Protein AF-A0A5B8V1G9-F1 (afdb_monomer_lite)

Secondary structure (DSSP, 8-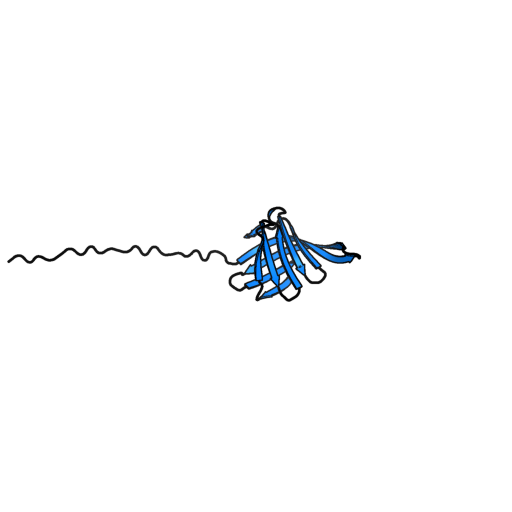state):
-PPP--------------------SEEEEEEEEEEEEEEEETTTEEEEEEEEEEEEEEEEETTTTEEEEEETTEEEEEESS-EEEEETTTTEEEEEETTTEEEEEEGGGTEEEEEETTEEEEEEEEEE-

Foldseek 3Di:
DDDDDDDDDPPPPPPPPPPPCPPDLKKKWKAKKWKWFWDADPPGDTDTDTDDIFIKMKIQNNVQQKIFIDGNNDTPDIDGDWDKDQDPVQRWIKIDDPQAWIWIDNVVQQWIWITHVRMIMIGHVIDID

Structure (mmCIF, N/CA/C/O backbone):
data_AF-A0A5B8V1G9-F1
#
_entry.id   AF-A0A5B8V1G9-F1
#
loop_
_atom_site.group_PDB
_atom_site.id
_atom_site.type_symbol
_atom_site.label_atom_id
_atom_site.label_alt_id
_atom_site.label_comp_id
_atom_site.label_asym_id
_atom_site.label_entity_id
_atom_site.label_seq_id
_atom_site.pdbx_PDB_ins_code
_atom_site.Cartn_x
_atom_site.Cartn_y
_atom_site.Cartn_z
_atom_site.occupancy
_atom_site.B_iso_or_equiv
_atom_site.auth_seq_id
_atom_site.auth_comp_id
_atom_site.auth_asym_id
_atom_site.auth_atom_id
_atom_site.pdbx_PDB_model_num
ATOM 1 N N . MET A 1 1 ? -32.939 45.698 67.856 1.00 40.09 1 MET A N 1
ATOM 2 C CA . MET A 1 1 ? -31.554 45.292 67.535 1.00 40.09 1 MET A CA 1
ATOM 3 C C . MET A 1 1 ? -31.566 44.702 66.131 1.00 40.09 1 MET A C 1
ATOM 5 O O . MET A 1 1 ? -32.281 43.737 65.909 1.00 40.09 1 MET A O 1
ATOM 9 N N . LYS A 1 2 ? -30.920 45.373 65.169 1.00 39.19 2 LYS A N 1
ATOM 10 C CA . LYS A 1 2 ? -30.860 44.978 63.751 1.00 39.19 2 LYS A CA 1
ATOM 11 C C . LYS A 1 2 ? -29.608 44.123 63.547 1.00 39.19 2 LYS A C 1
ATOM 13 O O . LYS A 1 2 ? -28.520 44.612 63.834 1.00 39.19 2 LYS A O 1
ATOM 18 N N . TYR A 1 3 ? -29.761 42.893 63.060 1.00 43.66 3 TYR A N 1
ATOM 19 C CA . TYR A 1 3 ? -28.633 42.078 62.614 1.00 43.66 3 TYR A CA 1
ATOM 20 C C . TYR A 1 3 ? -28.415 42.273 61.113 1.00 43.66 3 TYR A C 1
ATOM 22 O O . TYR A 1 3 ? -29.313 42.092 60.296 1.00 43.66 3 TYR A O 1
ATOM 30 N N . LEU A 1 4 ? -27.199 42.717 60.818 1.00 37.84 4 LEU A N 1
ATOM 31 C CA . LEU A 1 4 ? -26.523 42.811 59.533 1.00 37.84 4 LEU A CA 1
ATOM 32 C C . LEU A 1 4 ? -25.901 41.438 59.229 1.00 37.84 4 LEU A C 1
ATOM 34 O O . LEU A 1 4 ? -25.324 40.888 60.157 1.00 37.84 4 LEU A O 1
ATOM 38 N N . LEU A 1 5 ? -25.989 40.916 57.998 1.00 43.22 5 LEU A N 1
ATOM 39 C CA . LEU A 1 5 ? -25.059 39.948 57.357 1.00 43.22 5 LEU A CA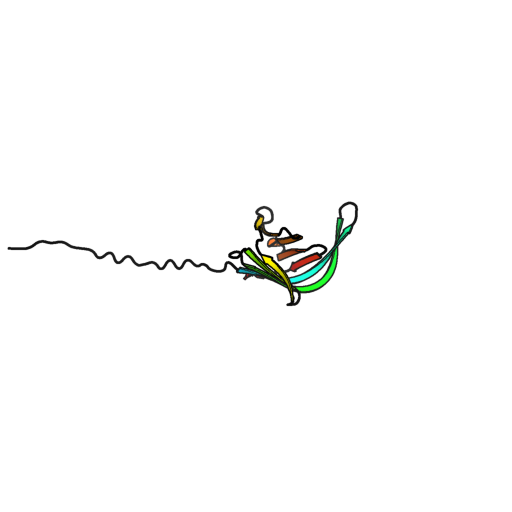 1
ATOM 40 C C . LEU A 1 5 ? -25.687 39.536 56.006 1.00 43.22 5 LEU A C 1
ATOM 42 O O . LEU A 1 5 ? -26.747 38.926 55.974 1.00 43.22 5 LEU A O 1
ATOM 46 N N . ALA A 1 6 ? -25.249 40.113 54.888 1.00 45.50 6 ALA A N 1
ATOM 47 C CA . ALA A 1 6 ? -24.092 39.730 54.066 1.00 45.50 6 ALA A CA 1
ATOM 48 C C . ALA A 1 6 ? -24.527 38.855 52.874 1.00 45.50 6 ALA A C 1
ATOM 50 O O . ALA A 1 6 ? -24.848 37.679 53.015 1.00 45.50 6 ALA A O 1
ATOM 51 N N . SER A 1 7 ? -24.545 39.485 51.695 1.00 45.78 7 SER A N 1
ATOM 52 C CA . SER A 1 7 ? -24.763 38.865 50.389 1.00 45.78 7 SER A CA 1
ATOM 53 C C . SER A 1 7 ? -23.726 37.784 50.104 1.00 45.78 7 SER A C 1
ATOM 55 O O . SER A 1 7 ? -22.528 38.039 50.208 1.00 45.78 7 SER A O 1
ATOM 57 N N . ILE A 1 8 ? -24.176 36.627 49.624 1.00 50.12 8 ILE A N 1
ATOM 58 C CA . ILE A 1 8 ? -23.328 35.694 48.882 1.00 50.12 8 ILE A CA 1
ATOM 59 C C . ILE A 1 8 ? -23.999 35.475 47.530 1.00 50.12 8 ILE A C 1
ATOM 61 O O . ILE A 1 8 ? -25.024 34.806 47.417 1.00 50.12 8 ILE A O 1
ATOM 65 N N . PHE A 1 9 ? -23.420 36.096 46.503 1.00 47.00 9 PHE A N 1
ATOM 66 C CA . PHE A 1 9 ? -23.670 35.750 45.112 1.00 47.00 9 PHE A CA 1
ATOM 67 C C . PHE A 1 9 ? -23.224 34.299 44.908 1.00 47.00 9 PHE A C 1
ATOM 69 O O . PHE A 1 9 ? -22.032 33.999 44.947 1.00 47.00 9 PHE A O 1
ATOM 76 N N . ALA A 1 10 ? -24.176 33.394 44.693 1.00 46.50 10 ALA A N 1
ATOM 77 C CA . ALA A 1 10 ? -23.875 32.071 44.176 1.00 46.50 10 ALA A CA 1
ATOM 78 C C . ALA A 1 10 ? -23.500 32.222 42.696 1.00 46.50 10 ALA A C 1
ATOM 80 O O . ALA A 1 10 ? -24.359 32.349 41.823 1.00 46.50 10 ALA A O 1
ATOM 81 N N . LEU A 1 11 ? -22.196 32.251 42.426 1.00 40.81 11 LEU A N 1
ATOM 82 C CA . LEU A 1 11 ? -21.646 32.071 41.092 1.00 40.81 11 LEU A CA 1
ATOM 83 C C . LEU A 1 11 ? -21.958 30.629 40.671 1.00 40.81 11 LEU A C 1
ATOM 85 O O . LEU A 1 11 ? -21.239 29.698 41.030 1.00 40.81 11 LEU A O 1
ATOM 89 N N . ILE A 1 12 ? -23.053 30.426 39.938 1.00 50.22 12 ILE A N 1
ATOM 90 C CA . ILE A 1 12 ? -23.247 29.185 39.191 1.00 50.22 12 ILE A CA 1
ATOM 91 C C . ILE A 1 12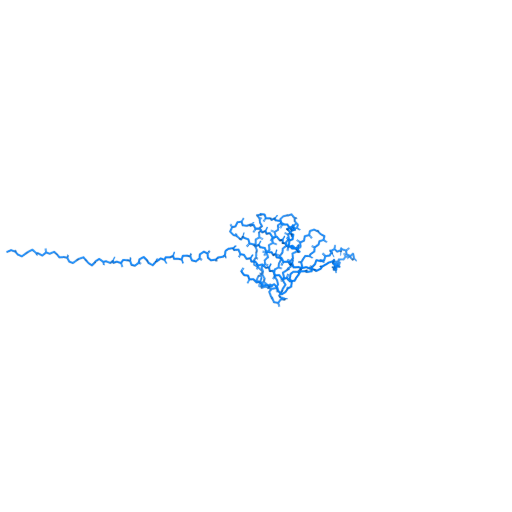 ? -22.212 29.235 38.073 1.00 50.22 12 ILE A C 1
ATOM 93 O O . ILE A 1 12 ? -22.418 29.856 37.032 1.00 50.22 12 ILE A O 1
ATOM 97 N N . ALA A 1 13 ? -21.057 28.622 38.329 1.00 42.09 13 ALA A N 1
ATOM 98 C CA . ALA A 1 13 ? -20.135 28.245 37.282 1.00 42.09 13 ALA A CA 1
ATOM 99 C C . ALA A 1 13 ? -20.924 27.340 36.337 1.00 42.09 13 ALA A C 1
ATOM 101 O O . ALA A 1 13 ? -21.212 26.187 36.656 1.00 42.09 13 ALA A O 1
ATOM 102 N N . SER A 1 14 ? -21.324 27.888 35.189 1.00 43.31 14 SER A N 1
ATOM 103 C CA . SER A 1 14 ? -21.727 27.079 34.056 1.00 43.31 14 SER A CA 1
ATOM 104 C C . SER A 1 14 ? -20.565 26.130 33.808 1.00 43.31 14 SER A C 1
ATOM 106 O O . SER A 1 14 ? -19.499 26.558 33.354 1.00 43.31 14 SER A O 1
ATOM 108 N N . SER A 1 15 ? -20.739 24.860 34.150 1.00 38.41 15 SER A N 1
ATOM 109 C CA . SER A 1 15 ? -19.917 23.795 33.618 1.00 38.41 15 SER A CA 1
ATOM 110 C C . SER A 1 15 ? -20.170 23.805 32.117 1.00 38.41 15 SER A C 1
ATOM 112 O O . SER A 1 15 ? -21.056 23.130 31.600 1.00 38.41 15 SER A O 1
ATOM 114 N N . HIS A 1 16 ? -19.410 24.645 31.408 1.00 35.62 16 HIS A N 1
ATOM 115 C CA . HIS A 1 16 ? -19.152 24.453 29.999 1.00 35.62 16 HIS A CA 1
ATOM 116 C C . HIS A 1 16 ? -18.644 23.027 29.916 1.00 35.62 16 HIS A C 1
ATOM 118 O O . HIS A 1 16 ? -17.529 22.721 30.342 1.00 35.62 16 HIS A O 1
ATOM 124 N N . SER A 1 17 ? -19.521 22.129 29.471 1.00 40.81 17 SER A N 1
ATOM 125 C CA . SER A 1 17 ? -19.130 20.792 29.103 1.00 40.81 17 SER A CA 1
ATOM 126 C C . SER A 1 17 ? -18.025 20.984 28.078 1.00 40.81 17 SER A C 1
ATOM 128 O O . SER A 1 17 ? -18.300 21.344 26.932 1.00 40.81 17 SER A O 1
ATOM 130 N N . ASN A 1 18 ? -16.777 20.784 28.493 1.00 35.78 18 ASN A N 1
ATOM 131 C CA . ASN A 1 18 ? -15.694 20.503 27.577 1.00 35.78 18 ASN A CA 1
ATOM 132 C C . ASN A 1 18 ? -16.057 19.164 26.939 1.00 35.78 18 ASN A C 1
ATOM 134 O O . ASN A 1 18 ? -15.583 18.107 27.345 1.00 35.78 18 ASN A O 1
ATOM 138 N N . ARG A 1 19 ? -16.951 19.204 25.943 1.00 38.81 19 ARG A N 1
ATOM 139 C CA . ARG A 1 19 ? -16.955 18.229 24.868 1.00 38.81 19 ARG A CA 1
ATOM 140 C C . ARG A 1 19 ? -15.628 18.453 24.168 1.00 38.81 19 ARG A C 1
ATOM 142 O O . ARG A 1 19 ? -15.537 19.202 23.201 1.00 38.81 19 ARG A O 1
ATOM 149 N N . THR A 1 20 ? -14.575 17.848 24.703 1.00 39.06 20 THR A N 1
ATOM 150 C CA . THR A 1 20 ? -13.421 17.513 23.895 1.00 39.06 20 THR A CA 1
ATOM 151 C C . THR A 1 20 ? -13.986 16.644 22.785 1.00 39.06 20 THR A C 1
ATOM 153 O O . THR A 1 20 ? -14.354 15.488 22.985 1.00 39.06 20 THR A O 1
ATOM 156 N N . ASN A 1 21 ? -14.175 17.248 21.615 1.00 41.38 21 ASN A N 1
ATOM 157 C CA . ASN A 1 21 ? -14.332 16.507 20.383 1.00 41.38 21 ASN A CA 1
ATOM 158 C C . ASN A 1 21 ? -13.044 15.688 20.220 1.00 41.38 21 ASN A C 1
ATOM 160 O O . ASN A 1 21 ? -12.105 16.119 19.563 1.00 41.38 21 ASN A O 1
ATOM 164 N N . PHE A 1 22 ? -12.984 14.501 20.828 1.00 44.25 22 PHE A N 1
ATOM 165 C CA . PHE A 1 22 ? -12.076 13.414 20.451 1.00 44.25 22 PHE A CA 1
ATOM 166 C C . PHE A 1 22 ? -12.540 12.828 19.101 1.00 44.25 22 PHE A C 1
ATOM 168 O O . PHE A 1 22 ? -12.696 11.619 18.939 1.00 44.25 22 PHE A O 1
ATOM 175 N N . ALA A 1 23 ? -12.858 13.709 18.153 1.00 44.88 23 ALA A N 1
ATOM 176 C CA . ALA A 1 23 ? -13.448 13.381 16.873 1.00 44.88 23 ALA A CA 1
ATOM 177 C C . ALA A 1 23 ? -12.350 12.826 15.956 1.00 44.88 23 ALA A C 1
ATOM 179 O O . ALA A 1 23 ? -11.400 13.526 15.631 1.00 44.88 23 ALA A O 1
ATOM 180 N N . GLN A 1 24 ? -12.503 11.536 15.639 1.00 56.75 24 GLN A N 1
ATOM 181 C CA . GLN A 1 24 ? -11.764 10.699 14.685 1.00 56.75 24 GLN A CA 1
ATOM 182 C C . GLN A 1 24 ? -10.226 10.734 14.751 1.00 56.75 24 GLN A C 1
ATOM 184 O O . GLN A 1 24 ? -9.559 11.546 14.131 1.00 56.75 24 GLN A O 1
ATOM 189 N N . LYS A 1 25 ? -9.653 9.729 15.431 1.00 76.88 25 LYS A N 1
ATOM 190 C CA . LYS A 1 25 ? -8.241 9.314 15.278 1.00 76.88 25 LYS A CA 1
ATOM 191 C C . LYS A 1 25 ? -8.040 8.226 14.211 1.00 76.88 25 LYS A C 1
ATOM 193 O O . LYS A 1 25 ? -6.967 7.621 14.150 1.00 76.88 25 LYS A O 1
ATOM 198 N N . VAL A 1 26 ? -9.092 7.919 13.452 1.00 87.75 26 VAL A N 1
ATOM 199 C CA . VAL A 1 26 ? -9.077 6.887 12.418 1.00 87.75 26 VAL A CA 1
ATOM 200 C C . VAL A 1 26 ? -9.273 7.561 11.075 1.00 87.75 26 VAL A C 1
ATOM 202 O O . VAL A 1 26 ? -10.374 8.032 10.808 1.00 87.75 26 VAL A O 1
ATOM 205 N N . ASP A 1 27 ? -8.228 7.555 10.256 1.00 87.19 27 ASP A N 1
ATOM 206 C CA . ASP A 1 27 ? -8.288 8.041 8.882 1.00 87.19 27 ASP A CA 1
ATOM 207 C C . ASP A 1 27 ? -8.545 6.868 7.944 1.00 87.19 27 ASP A C 1
ATOM 209 O O . ASP A 1 27 ? -7.925 5.803 8.065 1.00 87.19 27 ASP A O 1
ATOM 213 N N . ILE A 1 28 ? -9.449 7.056 6.988 1.00 90.75 28 ILE A N 1
ATOM 214 C CA . ILE A 1 28 ? -9.724 6.053 5.960 1.00 90.75 28 ILE A CA 1
ATOM 215 C C . ILE A 1 28 ? -9.400 6.633 4.589 1.00 90.75 28 ILE A C 1
ATOM 217 O O . ILE A 1 28 ? -10.041 7.583 4.156 1.00 90.75 28 ILE A O 1
ATOM 221 N N . TYR A 1 29 ? -8.473 5.998 3.874 1.00 91.25 29 TYR A N 1
ATOM 222 C CA . TYR A 1 29 ? -8.148 6.296 2.479 1.00 91.25 29 TYR A CA 1
ATOM 223 C C . TYR A 1 29 ? -8.708 5.180 1.616 1.00 91.25 29 TYR A C 1
ATOM 225 O O . TYR A 1 29 ? -8.352 4.016 1.799 1.00 91.25 29 TYR A O 1
ATOM 233 N N . SER A 1 30 ? -9.595 5.494 0.679 1.00 93.06 30 SER A N 1
ATOM 234 C CA . SER A 1 30 ? -10.165 4.458 -0.185 1.00 93.06 30 SER A CA 1
ATOM 235 C C . SER A 1 30 ? -10.505 4.963 -1.576 1.00 93.06 30 SER A C 1
ATOM 237 O O . SER A 1 30 ? -10.841 6.136 -1.745 1.00 93.06 30 SER A O 1
ATOM 239 N N . GLY A 1 31 ? -10.402 4.079 -2.566 1.00 94.12 31 GLY A N 1
ATOM 240 C CA . GLY A 1 31 ? -10.584 4.423 -3.971 1.00 94.12 31 GLY A CA 1
ATOM 241 C C . GLY A 1 31 ? -10.162 3.304 -4.917 1.00 94.12 31 GLY A C 1
ATOM 242 O O . GLY A 1 31 ? -9.897 2.172 -4.500 1.00 94.12 31 GLY A O 1
ATOM 243 N N . ASN A 1 32 ? -10.090 3.635 -6.205 1.00 95.94 32 ASN A N 1
ATOM 244 C CA . ASN A 1 32 ? -9.549 2.726 -7.210 1.00 95.94 32 ASN A CA 1
ATOM 245 C C . ASN A 1 32 ? -8.069 2.504 -6.922 1.00 95.94 32 ASN A C 1
ATOM 247 O O . ASN A 1 32 ? -7.329 3.465 -6.739 1.00 95.94 32 ASN A O 1
ATOM 251 N N . CYS A 1 33 ? -7.642 1.249 -6.878 1.00 97.44 33 CYS A N 1
ATOM 252 C CA . CYS A 1 33 ? -6.285 0.885 -6.532 1.00 97.44 33 CYS A CA 1
ATOM 253 C C . CYS A 1 33 ? -5.642 0.038 -7.624 1.00 97.44 33 CYS A C 1
ATOM 255 O O . CYS A 1 33 ? -6.162 -1.018 -7.990 1.00 97.44 33 CYS A O 1
ATOM 257 N N . THR A 1 34 ? -4.485 0.477 -8.108 1.00 98.31 34 THR A N 1
ATOM 258 C CA . THR A 1 34 ? -3.660 -0.291 -9.042 1.00 98.31 34 THR A CA 1
ATOM 259 C C . THR A 1 34 ? -2.501 -0.926 -8.289 1.00 98.31 34 THR A C 1
ATOM 261 O O . THR A 1 34 ? -1.779 -0.253 -7.553 1.00 98.31 34 THR A O 1
ATOM 264 N N . LEU A 1 35 ? -2.334 -2.235 -8.470 1.00 98.00 35 LEU A N 1
ATOM 265 C CA . LEU A 1 35 ? -1.199 -2.996 -7.970 1.00 98.00 35 LEU A CA 1
ATOM 266 C C . LEU A 1 35 ? -0.127 -3.067 -9.056 1.00 98.00 35 LEU A C 1
ATOM 268 O O . LEU A 1 35 ? -0.374 -3.578 -10.150 1.00 98.00 35 LEU A O 1
ATOM 272 N N . TYR A 1 36 ? 1.074 -2.620 -8.717 1.00 98.12 36 TYR A N 1
ATOM 273 C CA . TYR A 1 36 ? 2.256 -2.689 -9.561 1.00 98.12 36 TYR A CA 1
ATOM 274 C C . TYR A 1 36 ? 3.271 -3.681 -8.999 1.00 98.12 36 TYR A C 1
ATOM 276 O O . TYR A 1 36 ? 3.555 -3.684 -7.798 1.00 98.12 36 TYR A O 1
ATOM 284 N N . LYS A 1 37 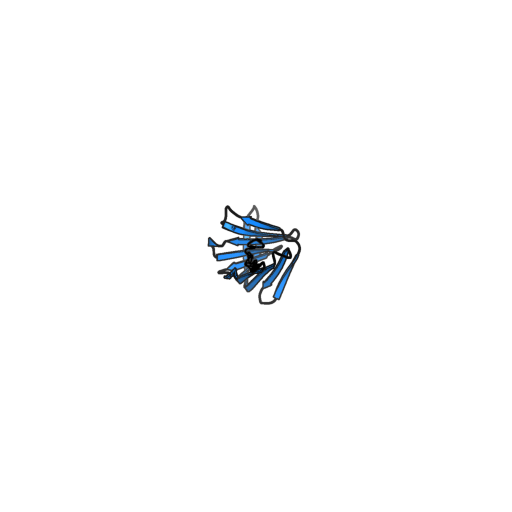? 3.882 -4.479 -9.877 1.00 97.00 37 LYS A N 1
ATOM 285 C CA . LYS A 1 37 ? 5.098 -5.233 -9.571 1.00 97.00 37 LYS A CA 1
ATOM 286 C C . LYS A 1 37 ? 6.303 -4.325 -9.779 1.00 97.00 37 LYS A C 1
ATOM 288 O O . LYS A 1 37 ? 6.454 -3.721 -10.841 1.00 97.00 37 LYS A O 1
ATOM 293 N N . LYS A 1 38 ? 7.162 -4.256 -8.766 1.00 94.69 38 LYS A N 1
ATOM 294 C CA . LYS A 1 38 ? 8.400 -3.480 -8.780 1.00 94.69 38 LYS A CA 1
ATOM 295 C C . LYS A 1 38 ? 9.543 -4.347 -9.295 1.00 94.69 38 LYS A C 1
ATOM 297 O O . LYS A 1 38 ? 9.883 -5.350 -8.671 1.00 94.69 38 LYS A O 1
ATOM 302 N N . THR A 1 39 ? 10.156 -3.939 -10.400 1.00 93.94 39 THR A N 1
ATOM 303 C CA . THR A 1 39 ? 11.337 -4.607 -10.958 1.00 93.94 39 THR A CA 1
ATOM 304 C C . THR A 1 39 ? 12.488 -3.615 -11.029 1.00 93.94 39 THR A C 1
ATOM 306 O O . THR A 1 39 ? 12.366 -2.572 -11.670 1.00 93.94 39 THR A O 1
ATOM 309 N N . PHE A 1 40 ? 13.606 -3.938 -10.378 1.00 91.44 40 PHE A N 1
ATOM 310 C CA . PHE A 1 40 ? 14.833 -3.162 -10.521 1.00 91.44 40 PHE A CA 1
ATOM 311 C C . PHE A 1 40 ? 15.477 -3.474 -11.872 1.00 91.44 40 PHE A C 1
ATOM 313 O O . PHE A 1 40 ? 15.753 -4.632 -12.188 1.00 91.44 40 PHE A O 1
ATOM 320 N N . ILE A 1 41 ? 15.703 -2.431 -12.660 1.00 91.56 41 ILE A N 1
ATOM 321 C CA . ILE A 1 41 ? 16.385 -2.476 -13.945 1.00 91.56 41 ILE A CA 1
ATOM 322 C C . ILE A 1 41 ? 17.703 -1.710 -13.789 1.00 91.56 41 ILE A C 1
ATOM 324 O O . ILE A 1 41 ? 17.688 -0.492 -13.580 1.00 91.56 41 ILE A O 1
ATOM 328 N N . PRO A 1 42 ? 18.854 -2.395 -13.885 1.00 88.12 42 PRO A N 1
ATOM 329 C CA . PRO A 1 42 ? 20.152 -1.735 -13.872 1.00 88.12 42 PRO A CA 1
ATOM 330 C C . PRO A 1 42 ? 20.260 -0.641 -14.957 1.00 88.12 42 PRO A C 1
ATOM 332 O O . PRO A 1 42 ? 19.674 -0.788 -16.029 1.00 88.12 42 PRO A O 1
ATOM 335 N N . PRO A 1 43 ? 21.029 0.439 -14.729 1.00 87.12 43 PRO A N 1
ATOM 336 C CA . PRO A 1 43 ? 21.881 0.648 -13.563 1.00 87.12 43 PRO A CA 1
ATOM 337 C C . PRO A 1 43 ? 21.157 1.190 -12.326 1.00 87.12 43 PRO A C 1
ATOM 339 O O . PRO A 1 43 ? 21.649 0.926 -11.244 1.00 87.12 43 PRO A O 1
ATOM 342 N N . ASN A 1 44 ? 20.035 1.910 -12.448 1.00 85.06 44 ASN A N 1
ATOM 343 C CA . ASN A 1 44 ? 19.343 2.543 -11.308 1.00 85.06 44 ASN A CA 1
ATOM 344 C C . ASN A 1 44 ? 17.878 2.913 -11.627 1.00 85.06 44 ASN A C 1
ATOM 346 O O . ASN A 1 44 ? 17.387 3.966 -11.223 1.00 85.06 44 ASN A O 1
ATOM 350 N N . HIS A 1 45 ? 17.164 2.082 -12.383 1.00 88.56 45 HIS A N 1
ATOM 351 C CA . HIS A 1 45 ? 15.777 2.356 -12.755 1.00 88.56 45 HIS A CA 1
ATOM 352 C C . HIS A 1 45 ? 14.825 1.380 -12.072 1.00 88.56 45 HIS A C 1
ATOM 354 O O . HIS A 1 45 ? 15.057 0.176 -12.049 1.00 88.56 45 HIS A O 1
ATOM 360 N N . MET A 1 46 ? 13.715 1.888 -11.545 1.00 91.88 46 MET A N 1
ATOM 361 C CA . MET A 1 46 ? 12.598 1.054 -11.111 1.00 91.88 46 MET A CA 1
ATOM 362 C C . MET A 1 46 ? 11.541 1.039 -12.206 1.00 91.88 46 MET A C 1
ATOM 364 O O . MET A 1 46 ? 11.059 2.090 -12.624 1.00 91.88 46 MET A O 1
ATOM 368 N N . LYS A 1 47 ? 11.177 -0.158 -12.664 1.00 93.62 47 LYS A N 1
ATOM 369 C CA . LYS A 1 47 ? 10.036 -0.365 -13.551 1.00 93.62 47 LYS A CA 1
ATOM 370 C C . LYS A 1 47 ? 8.838 -0.846 -12.744 1.00 93.62 47 LYS A C 1
ATOM 372 O O . LYS A 1 47 ? 8.974 -1.706 -11.870 1.00 93.62 47 LYS A O 1
ATOM 377 N N . PHE A 1 48 ? 7.678 -0.298 -13.081 1.00 95.69 48 PHE A N 1
ATOM 378 C CA . PHE A 1 48 ? 6.393 -0.627 -12.483 1.00 95.69 48 PHE A CA 1
ATOM 379 C C . PHE A 1 48 ? 5.514 -1.263 -13.552 1.00 95.69 48 PHE A C 1
ATOM 381 O O . PHE A 1 48 ? 5.092 -0.599 -14.495 1.00 95.69 48 PHE A O 1
ATOM 388 N N . ASP A 1 49 ? 5.266 -2.559 -13.414 1.00 96.94 49 ASP A N 1
ATOM 389 C CA . ASP A 1 49 ? 4.383 -3.301 -14.309 1.00 96.94 49 ASP A CA 1
ATOM 390 C C . ASP A 1 49 ? 3.020 -3.472 -13.636 1.00 96.94 49 ASP A C 1
ATOM 392 O O . ASP A 1 49 ? 2.946 -3.971 -12.510 1.00 96.94 49 ASP A O 1
ATOM 396 N N . VAL A 1 50 ? 1.945 -3.047 -14.306 1.00 97.75 50 VAL A N 1
ATOM 397 C CA . VAL A 1 50 ? 0.575 -3.221 -13.801 1.00 97.75 50 VAL A CA 1
ATOM 398 C C . VAL A 1 50 ? 0.274 -4.713 -13.689 1.00 97.75 50 VAL A C 1
ATOM 400 O O . VAL A 1 50 ? 0.385 -5.452 -14.664 1.00 97.75 50 VAL A O 1
ATOM 403 N N . VAL A 1 51 ? -0.124 -5.149 -12.496 1.00 97.69 51 VAL A N 1
ATOM 404 C CA . VAL A 1 51 ? -0.548 -6.528 -12.226 1.00 97.69 51 VAL A CA 1
ATOM 405 C C . VAL A 1 51 ? -2.065 -6.630 -12.304 1.00 97.69 51 VAL A C 1
ATOM 407 O O . VAL A 1 51 ? -2.596 -7.504 -12.980 1.00 97.69 51 VAL A O 1
ATOM 410 N N . SER A 1 52 ? -2.768 -5.753 -11.584 1.00 98.06 52 SER A N 1
ATOM 411 C CA . SER A 1 52 ? -4.234 -5.740 -11.5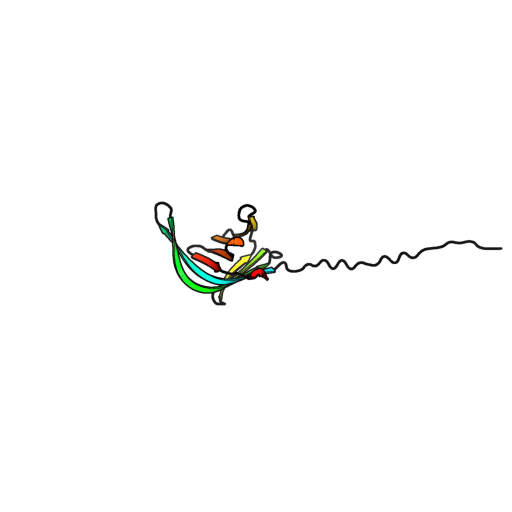14 1.00 98.06 52 SER A CA 1
ATOM 412 C C . SER A 1 52 ? -4.751 -4.424 -10.930 1.00 98.06 52 SER A C 1
ATOM 414 O O . SER A 1 52 ? -3.995 -3.668 -10.311 1.00 98.06 52 SER A O 1
ATOM 416 N N . SER A 1 53 ? -6.049 -4.169 -11.097 1.00 97.50 53 SER A N 1
ATOM 417 C CA . SER A 1 53 ? -6.752 -3.040 -10.486 1.00 97.50 53 SER A CA 1
ATOM 418 C C . SER A 1 53 ? -7.994 -3.532 -9.745 1.00 97.50 53 SER A C 1
ATOM 420 O O . SER A 1 53 ? -8.742 -4.355 -10.267 1.00 97.50 53 SER A O 1
ATOM 422 N N . ALA A 1 54 ? -8.212 -3.023 -8.536 1.00 97.25 54 ALA A N 1
ATOM 423 C CA . ALA A 1 54 ? -9.355 -3.348 -7.685 1.00 97.25 54 ALA A CA 1
ATOM 424 C C . ALA A 1 54 ? -9.649 -2.184 -6.729 1.00 97.25 54 ALA A C 1
ATOM 426 O O . ALA A 1 54 ? -8.977 -1.155 -6.764 1.00 97.25 54 ALA A O 1
ATOM 427 N N . PHE A 1 55 ? -10.639 -2.324 -5.850 1.00 96.12 55 PHE A N 1
ATOM 428 C CA . PHE A 1 55 ? -10.860 -1.337 -4.794 1.00 96.12 55 PHE A CA 1
ATOM 429 C C . PHE A 1 55 ? -9.809 -1.483 -3.684 1.00 96.12 55 PHE A C 1
ATOM 431 O O . PHE A 1 55 ? -9.588 -2.587 -3.177 1.00 96.12 55 PHE A O 1
ATOM 438 N N . GLY A 1 56 ? -9.177 -0.373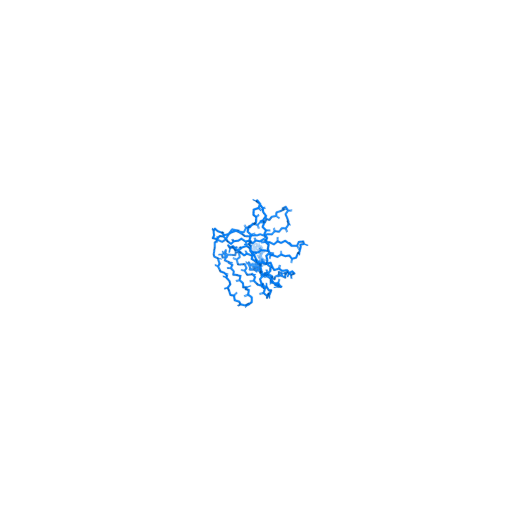 -3.300 1.00 96.62 56 GLY A N 1
ATOM 439 C CA . GLY A 1 56 ? -8.232 -0.304 -2.188 1.00 96.62 56 GLY A CA 1
ATOM 440 C C . GLY A 1 56 ? -8.804 0.482 -1.015 1.00 96.62 56 GLY A C 1
ATOM 441 O O . GLY A 1 56 ? -9.492 1.487 -1.206 1.00 96.62 56 GLY A O 1
ATOM 442 N N . LYS A 1 57 ? -8.502 0.039 0.207 1.00 95.75 57 LYS A N 1
ATOM 443 C CA . LYS A 1 57 ? -8.879 0.726 1.446 1.00 95.75 57 LYS A CA 1
ATOM 444 C C . LYS A 1 57 ? -7.767 0.607 2.482 1.00 95.75 57 LYS A C 1
ATOM 446 O O . LYS A 1 57 ? -7.470 -0.489 2.946 1.00 95.75 57 LYS A O 1
ATOM 451 N N . LEU A 1 58 ? -7.207 1.735 2.891 1.00 93.56 58 LEU A N 1
ATOM 452 C CA . LEU A 1 58 ? -6.297 1.865 4.020 1.00 93.56 58 LEU A CA 1
ATOM 453 C C . LEU A 1 58 ? -7.057 2.477 5.200 1.00 93.56 58 LEU A C 1
ATOM 455 O O . LEU A 1 58 ? -7.686 3.521 5.062 1.00 93.56 58 LEU A O 1
ATOM 459 N N . VAL A 1 59 ? -7.000 1.822 6.353 1.00 93.19 59 VAL A N 1
ATOM 460 C CA . VAL A 1 59 ? -7.542 2.318 7.622 1.00 93.19 59 VAL A CA 1
ATOM 461 C C . VAL A 1 59 ? -6.369 2.561 8.556 1.00 93.19 59 VAL A C 1
ATOM 463 O O . VAL A 1 59 ? -5.623 1.624 8.831 1.00 93.19 59 VAL A O 1
ATOM 466 N N . VAL A 1 60 ? -6.218 3.786 9.046 1.00 89.69 60 VAL A N 1
ATOM 467 C CA . VAL A 1 60 ? -5.112 4.206 9.910 1.00 89.69 60 VAL A CA 1
ATOM 468 C C . VAL A 1 60 ? -5.676 4.676 11.244 1.00 89.69 60 VAL A C 1
ATOM 470 O O . VAL A 1 60 ? -6.222 5.766 11.334 1.00 89.69 60 VAL A O 1
ATOM 473 N N . ASP A 1 61 ? -5.534 3.871 12.295 1.00 89.88 61 ASP A N 1
ATOM 474 C CA . ASP A 1 61 ? -5.850 4.249 13.675 1.00 89.88 61 ASP A CA 1
ATOM 475 C C . ASP A 1 61 ? -4.589 4.815 14.344 1.00 89.88 61 ASP A C 1
ATOM 477 O O . ASP A 1 61 ? -3.745 4.088 14.883 1.00 89.88 61 ASP A O 1
ATOM 481 N N . ARG A 1 62 ? -4.457 6.144 14.328 1.00 84.56 62 ARG A N 1
ATOM 482 C CA . ARG A 1 62 ? -3.296 6.835 14.909 1.00 84.56 62 ARG A CA 1
ATOM 483 C C . ARG A 1 62 ? -3.269 6.777 16.429 1.00 84.56 62 ARG A C 1
ATOM 485 O O . ARG A 1 62 ? -2.193 6.870 17.012 1.00 84.56 62 ARG A O 1
ATOM 492 N N . SER A 1 63 ? -4.418 6.600 17.091 1.00 84.75 63 SER A N 1
ATOM 493 C CA . SER A 1 63 ? -4.455 6.390 18.550 1.00 84.75 63 SER A CA 1
ATOM 494 C C . SER A 1 63 ? -3.702 5.141 18.948 1.00 84.75 63 SER A C 1
ATOM 496 O O . SER A 1 63 ? -3.012 5.142 19.963 1.00 84.75 63 SER A O 1
ATOM 498 N N . LYS A 1 64 ? -3.901 4.077 18.174 1.00 88.06 64 LYS A N 1
ATOM 499 C CA . LYS A 1 64 ? -3.355 2.755 18.467 1.00 88.06 64 LYS A CA 1
ATOM 500 C C . LYS A 1 64 ? -2.049 2.491 17.733 1.00 88.06 64 LYS A C 1
ATOM 502 O O . LYS A 1 64 ? -1.470 1.432 17.925 1.00 88.06 64 LYS A O 1
ATOM 507 N N . LYS A 1 65 ? -1.602 3.433 16.890 1.00 87.62 65 LYS A N 1
ATOM 508 C CA . LYS A 1 65 ? -0.525 3.220 15.914 1.00 87.62 65 LYS A CA 1
ATOM 509 C C . LYS A 1 65 ? -0.744 1.922 15.134 1.00 87.62 65 LYS A C 1
ATOM 511 O O . LYS A 1 65 ? 0.194 1.174 14.885 1.00 87.62 65 LYS A O 1
ATOM 516 N N . HIS A 1 66 ? -1.998 1.670 14.773 1.00 90.56 66 HIS A N 1
ATOM 517 C CA . HIS A 1 66 ? -2.420 0.472 14.070 1.00 90.56 66 HIS A CA 1
ATOM 518 C C . HIS A 1 66 ? -2.964 0.835 12.694 1.00 90.56 66 HIS A C 1
ATOM 520 O O . HIS A 1 66 ? -3.691 1.818 12.552 1.00 90.56 66 HIS A O 1
ATOM 526 N N . LEU A 1 67 ? -2.659 0.039 11.679 1.00 91.50 67 LEU A N 1
ATOM 527 C CA . LEU A 1 67 ? -3.215 0.214 10.347 1.00 91.50 67 LEU A CA 1
ATOM 528 C C . LEU A 1 67 ? -3.575 -1.121 9.700 1.00 91.50 67 LEU A C 1
ATOM 530 O O . LEU A 1 67 ? -2.984 -2.161 9.988 1.00 91.50 67 LEU A O 1
ATOM 534 N N . ASN A 1 68 ? -4.550 -1.069 8.798 1.00 94.50 68 ASN A N 1
ATOM 535 C CA . ASN A 1 68 ? -4.980 -2.193 7.979 1.00 94.50 68 ASN A CA 1
ATOM 536 C C . ASN A 1 68 ? -5.119 -1.741 6.536 1.00 94.50 68 ASN A C 1
ATOM 538 O O . ASN A 1 68 ? -5.791 -0.745 6.264 1.00 94.50 68 ASN A O 1
ATOM 542 N N . PHE A 1 69 ? -4.550 -2.506 5.613 1.00 95.31 69 PHE A N 1
ATOM 543 C CA . PHE A 1 69 ? -4.742 -2.287 4.189 1.00 95.31 69 PHE A CA 1
ATOM 544 C C . PHE A 1 69 ? -5.477 -3.458 3.549 1.00 95.31 69 PHE A C 1
ATOM 546 O O . PHE A 1 69 ? -5.085 -4.619 3.690 1.00 95.31 69 PHE A O 1
ATOM 553 N N . TYR A 1 70 ? -6.534 -3.123 2.818 1.00 97.06 70 TYR A N 1
ATOM 554 C CA . TYR A 1 70 ? -7.378 -4.045 2.083 1.00 97.06 70 TYR A CA 1
ATOM 555 C C . TYR A 1 70 ? -7.269 -3.772 0.584 1.00 97.06 70 TYR A C 1
ATOM 557 O O . TYR A 1 70 ? -7.361 -2.621 0.152 1.00 97.06 70 TYR A O 1
ATOM 565 N N . TYR A 1 71 ? -7.148 -4.838 -0.199 1.00 97.19 71 TYR A N 1
ATOM 566 C CA . TYR A 1 71 ? -7.182 -4.819 -1.658 1.00 97.19 71 TYR A CA 1
ATOM 567 C C . TYR A 1 71 ? -8.169 -5.880 -2.129 1.00 97.19 71 TYR A C 1
ATOM 569 O O . TYR A 1 71 ? -8.077 -7.030 -1.699 1.00 97.19 71 TYR A O 1
ATOM 577 N N . ASP A 1 72 ? -9.137 -5.495 -2.961 1.00 97.06 72 ASP A N 1
ATOM 578 C CA . ASP A 1 72 ? -10.215 -6.392 -3.402 1.00 97.06 72 ASP A CA 1
ATOM 579 C C . ASP A 1 72 ? -10.946 -7.058 -2.216 1.00 97.06 72 ASP A C 1
ATOM 581 O O . ASP A 1 72 ? -11.141 -8.270 -2.144 1.00 97.06 72 ASP A O 1
ATOM 585 N N . SER A 1 73 ? -11.275 -6.251 -1.200 1.00 96.12 73 SER A N 1
ATOM 586 C CA . SER A 1 73 ? -11.894 -6.686 0.068 1.00 96.12 73 SER A CA 1
ATOM 587 C C . SER A 1 73 ? -11.076 -7.674 0.917 1.00 96.12 73 SER A C 1
ATOM 589 O O . SER A 1 73 ? -11.539 -8.088 1.980 1.00 96.12 73 SER A O 1
ATOM 591 N N . LYS A 1 74 ? -9.851 -8.029 0.514 1.00 97.31 74 LYS A N 1
ATOM 592 C CA . LYS A 1 74 ? -8.951 -8.913 1.267 1.00 97.31 74 LYS A CA 1
ATOM 593 C C . LYS A 1 74 ? -7.947 -8.095 2.060 1.00 97.31 74 LYS A C 1
ATOM 595 O O . LYS A 1 74 ? -7.340 -7.175 1.521 1.00 97.31 74 LYS A O 1
ATOM 600 N N . LEU A 1 75 ? -7.746 -8.448 3.329 1.00 95.81 75 LEU A N 1
ATOM 601 C CA . LEU A 1 75 ? -6.685 -7.868 4.151 1.00 95.81 75 LEU A CA 1
ATOM 602 C C . LEU A 1 75 ? -5.325 -8.301 3.587 1.00 95.81 75 LEU A C 1
ATOM 604 O O . LEU A 1 75 ? -4.981 -9.479 3.634 1.00 95.81 75 LEU A O 1
ATOM 608 N N . VAL A 1 76 ? -4.564 -7.350 3.049 1.00 93.75 76 VAL A N 1
ATOM 609 C CA . VAL A 1 76 ? -3.221 -7.593 2.501 1.00 93.75 76 VAL A CA 1
ATOM 610 C C . VAL A 1 76 ? -2.184 -7.529 3.614 1.00 93.75 76 VAL A C 1
ATOM 612 O O . VAL A 1 76 ? -1.301 -8.379 3.696 1.00 93.75 76 VAL A O 1
ATOM 615 N N . PHE A 1 77 ? -2.287 -6.523 4.485 1.00 91.50 77 PHE A N 1
ATOM 616 C CA . PHE A 1 77 ? -1.447 -6.416 5.670 1.00 91.50 77 PHE A CA 1
ATOM 617 C C . PHE A 1 77 ? -2.145 -5.658 6.800 1.00 91.50 77 PHE A C 1
ATOM 619 O O . PHE A 1 77 ? -2.996 -4.796 6.580 1.00 91.50 77 PHE A O 1
ATOM 626 N N . SER A 1 78 ? -1.707 -5.979 8.013 1.00 92.56 78 SER A N 1
ATOM 627 C CA . SER A 1 78 ? -2.052 -5.318 9.266 1.00 92.56 78 SER A CA 1
ATOM 628 C C . SER A 1 78 ? -0.758 -5.021 10.018 1.00 92.56 78 SER A C 1
ATOM 630 O O . SER A 1 78 ? 0.161 -5.856 10.007 1.00 92.56 78 SER A O 1
ATOM 632 N N . ARG A 1 79 ? -0.629 -3.821 10.586 1.00 89.75 79 ARG A N 1
ATOM 633 C CA . ARG A 1 79 ? 0.602 -3.381 11.254 1.00 89.75 79 ARG A CA 1
ATOM 634 C C . ARG A 1 79 ? 0.286 -2.561 12.488 1.00 89.75 79 ARG A C 1
ATOM 636 O O . ARG A 1 79 ? -0.463 -1.593 12.403 1.00 89.75 79 ARG A O 1
ATOM 643 N N . ASP A 1 80 ? 0.934 -2.931 13.580 1.00 89.69 80 ASP A N 1
ATOM 644 C CA . ASP A 1 80 ? 1.080 -2.115 14.777 1.00 89.69 80 ASP A CA 1
ATOM 645 C C . ASP A 1 80 ? 2.394 -1.321 14.719 1.00 89.69 80 ASP A C 1
ATOM 647 O O . ASP A 1 80 ? 3.267 -1.590 13.888 1.00 89.69 80 ASP A O 1
ATOM 651 N N . GLU A 1 81 ? 2.525 -0.346 15.617 1.00 84.69 81 GLU A N 1
ATOM 652 C CA . GLU A 1 81 ? 3.762 0.393 15.896 1.00 84.69 81 GLU A CA 1
ATOM 653 C C . GLU A 1 81 ? 4.398 1.092 14.678 1.00 84.69 81 GLU A C 1
ATOM 655 O O . GLU A 1 81 ? 5.619 1.156 14.541 1.00 84.69 81 GLU A O 1
ATOM 660 N N . PHE A 1 82 ? 3.585 1.667 13.787 1.00 85.12 82 PHE A N 1
ATOM 661 C CA . PHE A 1 82 ? 4.115 2.487 12.692 1.00 85.12 82 PHE A CA 1
ATOM 662 C C . PHE A 1 82 ? 4.511 3.898 13.158 1.00 85.12 82 PHE A C 1
ATOM 664 O O . PHE A 1 82 ? 3.938 4.460 14.098 1.00 85.12 82 PHE A O 1
ATOM 671 N N . ASN A 1 83 ? 5.464 4.502 12.445 1.00 86.50 83 ASN A N 1
ATOM 672 C CA . ASN A 1 83 ? 5.840 5.900 12.630 1.00 86.50 83 ASN A CA 1
ATOM 673 C C . ASN A 1 83 ? 5.153 6.755 11.563 1.00 86.50 83 ASN A C 1
ATOM 675 O O . ASN A 1 83 ? 5.497 6.658 10.387 1.00 86.50 83 ASN A O 1
ATOM 679 N N . SER A 1 84 ? 4.182 7.581 11.960 1.00 87.06 84 SER A N 1
ATOM 680 C CA . SER A 1 84 ? 3.590 8.592 11.075 1.00 87.06 84 SER A CA 1
ATOM 681 C C . SER A 1 84 ? 4.483 9.818 10.955 1.00 87.06 84 SER A C 1
ATOM 683 O O . SER A 1 84 ? 5.073 10.244 11.949 1.00 87.06 84 SER A O 1
ATOM 685 N N . TYR A 1 85 ? 4.476 10.453 9.791 1.00 86.44 85 TYR A N 1
ATOM 686 C CA . TYR A 1 85 ? 5.121 11.742 9.570 1.00 86.44 85 TYR A CA 1
ATOM 687 C C . TYR A 1 85 ? 4.275 12.633 8.657 1.00 86.44 85 TYR A C 1
ATOM 689 O O . TYR A 1 85 ? 3.444 12.149 7.889 1.00 86.44 85 TYR A O 1
ATOM 697 N N . ILE A 1 86 ? 4.509 13.940 8.753 1.00 85.12 86 ILE A N 1
ATOM 698 C CA . ILE A 1 86 ? 3.990 14.943 7.821 1.00 85.12 86 ILE A CA 1
ATOM 699 C C . ILE A 1 86 ? 5.159 15.368 6.939 1.00 85.12 86 ILE A C 1
ATOM 701 O O . ILE A 1 86 ? 6.232 15.688 7.454 1.00 85.12 86 ILE A O 1
ATOM 705 N N . ASP A 1 87 ? 4.958 15.371 5.626 1.00 80.75 87 ASP A N 1
ATOM 706 C CA . ASP A 1 87 ? 5.930 15.892 4.672 1.00 80.75 87 ASP A CA 1
ATOM 707 C C . ASP A 1 87 ? 5.525 17.309 4.267 1.00 80.75 87 ASP A C 1
ATOM 709 O O . ASP A 1 87 ? 4.686 17.525 3.391 1.00 80.75 87 ASP A O 1
ATOM 713 N N . GLY A 1 88 ? 6.135 18.291 4.930 1.00 73.62 88 GLY A N 1
ATOM 714 C CA . GLY A 1 88 ? 5.897 19.704 4.648 1.00 73.62 88 GLY A CA 1
ATOM 715 C C . GLY A 1 88 ? 6.402 20.168 3.277 1.00 73.62 88 GLY A C 1
ATOM 716 O O . GLY A 1 88 ? 5.981 21.227 2.824 1.00 73.62 88 GLY A O 1
ATOM 717 N N . ASN A 1 89 ? 7.267 19.398 2.607 1.00 76.69 89 ASN A N 1
ATOM 718 C CA . ASN A 1 89 ? 7.783 19.745 1.282 1.00 76.69 89 ASN A CA 1
ATOM 719 C C . ASN A 1 89 ? 6.824 19.298 0.176 1.00 76.69 89 ASN A C 1
ATOM 721 O O . ASN A 1 89 ? 6.631 20.020 -0.798 1.00 76.69 89 ASN A O 1
ATOM 725 N N . GLN A 1 90 ? 6.226 18.115 0.327 1.00 70.69 90 GLN A N 1
ATOM 726 C CA . GLN A 1 90 ? 5.294 17.547 -0.656 1.00 70.69 90 GLN A CA 1
ATOM 727 C C . GLN A 1 90 ? 3.819 17.797 -0.297 1.00 70.69 90 GLN A C 1
ATOM 729 O O . GLN A 1 90 ? 2.925 17.476 -1.078 1.00 70.69 90 GLN A O 1
ATOM 734 N N . GLY A 1 91 ? 3.555 18.402 0.869 1.00 73.50 91 GLY A N 1
ATOM 735 C CA . GLY A 1 91 ? 2.205 18.700 1.356 1.00 73.50 91 GLY A CA 1
ATOM 736 C C . GLY A 1 91 ? 1.402 17.446 1.709 1.00 73.50 91 GLY A C 1
ATOM 737 O O . GLY A 1 91 ? 0.173 17.490 1.715 1.00 73.50 91 GLY A O 1
ATOM 738 N N . GLY A 1 92 ? 2.094 16.334 1.951 1.00 82.06 92 GLY A N 1
ATOM 739 C CA . GLY A 1 92 ? 1.521 15.017 2.181 1.00 82.06 92 GLY A CA 1
ATOM 740 C C . GLY A 1 92 ? 1.751 14.510 3.598 1.00 82.06 92 GLY A C 1
ATOM 741 O O . GLY A 1 92 ? 2.341 15.164 4.461 1.00 82.06 92 GLY A O 1
ATOM 742 N N . GLU A 1 93 ? 1.301 13.290 3.832 1.00 84.44 93 GLU A N 1
ATOM 743 C CA . GLU A 1 93 ? 1.568 12.554 5.058 1.00 84.44 93 GLU A CA 1
ATOM 744 C C . GLU A 1 93 ? 1.880 11.103 4.741 1.00 84.44 93 GLU A C 1
ATOM 746 O O . GLU A 1 93 ? 1.475 10.565 3.713 1.00 84.44 93 GLU A O 1
ATOM 751 N N . GLY A 1 94 ? 2.607 10.449 5.631 1.00 88.19 94 GLY A N 1
ATOM 752 C CA . GLY A 1 94 ? 3.004 9.078 5.399 1.00 88.19 94 GLY A CA 1
ATOM 753 C C . GLY A 1 94 ? 3.243 8.302 6.669 1.00 88.19 94 GLY A C 1
ATOM 754 O O . GLY A 1 94 ? 3.094 8.795 7.792 1.00 88.19 94 GLY A O 1
ATOM 755 N N . PHE A 1 95 ? 3.622 7.052 6.465 1.00 89.62 95 PHE A N 1
ATOM 756 C CA . PHE A 1 95 ? 4.062 6.168 7.519 1.00 89.62 95 PHE A CA 1
ATOM 757 C C . PHE A 1 95 ? 5.213 5.295 7.040 1.00 89.62 95 PHE A C 1
ATOM 759 O O . PHE A 1 95 ? 5.294 4.924 5.870 1.00 89.62 95 PHE A O 1
ATOM 766 N N . THR A 1 96 ? 6.078 4.921 7.973 1.00 88.38 96 THR A N 1
ATOM 767 C CA . THR A 1 96 ? 7.100 3.899 7.759 1.00 88.38 96 THR A CA 1
ATOM 768 C C . THR A 1 96 ? 6.960 2.798 8.803 1.00 88.38 96 THR A C 1
ATOM 770 O O . THR A 1 96 ? 6.635 3.043 9.970 1.00 88.38 96 THR A O 1
ATOM 773 N N . SER A 1 97 ? 7.189 1.559 8.373 1.00 81.12 97 SER A N 1
ATOM 774 C CA . SER A 1 97 ? 7.284 0.382 9.232 1.00 81.12 97 SER A CA 1
ATOM 775 C C . SER A 1 97 ? 8.604 -0.335 8.967 1.00 81.12 97 SER A C 1
ATOM 777 O O . SER A 1 97 ? 9.032 -0.474 7.821 1.00 81.12 97 SER A O 1
ATOM 779 N N . TYR A 1 98 ? 9.234 -0.844 10.026 1.00 70.06 98 TYR A N 1
ATOM 780 C CA . TYR A 1 98 ? 10.522 -1.542 9.959 1.00 70.06 98 TYR A CA 1
ATOM 781 C C . TYR A 1 98 ? 10.515 -2.800 9.068 1.00 70.06 98 TYR A C 1
ATOM 783 O O . TYR A 1 98 ? 11.569 -3.242 8.625 1.00 70.06 98 TYR A O 1
ATOM 791 N N . ASN A 1 99 ? 9.340 -3.349 8.743 1.00 71.06 99 ASN A N 1
ATOM 792 C CA . ASN A 1 99 ? 9.188 -4.588 7.971 1.00 71.06 99 ASN A CA 1
ATOM 793 C C . ASN A 1 99 ? 8.944 -4.364 6.466 1.00 71.06 99 ASN A C 1
ATOM 795 O O . ASN A 1 99 ? 8.256 -5.162 5.827 1.00 71.06 99 ASN A O 1
ATOM 799 N N . GLY A 1 100 ? 9.472 -3.275 5.899 1.00 79.50 100 GLY A N 1
ATOM 800 C CA . GLY A 1 100 ? 9.415 -3.019 4.453 1.00 79.50 100 GLY A CA 1
ATOM 801 C C . GLY A 1 100 ? 8.023 -2.651 3.936 1.00 79.50 100 GLY A C 1
ATOM 802 O O . GLY A 1 100 ? 7.703 -2.944 2.782 1.00 79.50 100 GLY A O 1
ATOM 803 N N . VAL A 1 101 ? 7.194 -2.057 4.803 1.00 89.12 101 VAL A N 1
ATOM 804 C CA . VAL A 1 101 ? 5.934 -1.420 4.411 1.00 89.12 101 VAL A CA 1
ATOM 805 C C . VAL A 1 101 ? 6.026 0.063 4.724 1.00 89.12 101 VAL A C 1
ATOM 807 O O . VAL A 1 101 ? 6.220 0.445 5.878 1.00 89.12 101 VAL A O 1
ATOM 810 N N . ASP A 1 102 ? 5.851 0.891 3.712 1.00 92.19 102 ASP A N 1
ATOM 811 C CA . ASP A 1 102 ? 5.763 2.338 3.849 1.00 92.19 102 ASP A CA 1
ATOM 812 C C . ASP A 1 102 ? 4.614 2.858 2.994 1.00 92.19 102 ASP A C 1
ATOM 814 O O . ASP A 1 102 ? 4.117 2.171 2.099 1.00 92.19 102 ASP A O 1
ATOM 818 N N . GLY A 1 103 ? 4.141 4.054 3.305 1.00 92.56 103 GLY A N 1
ATOM 819 C CA . GLY A 1 103 ? 3.105 4.687 2.518 1.00 92.56 103 GLY A CA 1
ATOM 820 C C . GLY A 1 103 ? 3.172 6.195 2.598 1.00 92.56 103 GLY A C 1
ATOM 821 O O . GLY A 1 103 ? 3.625 6.754 3.597 1.00 92.56 103 GLY A O 1
ATOM 822 N N . HIS A 1 104 ? 2.714 6.840 1.535 1.00 92.88 104 HIS A N 1
ATOM 823 C CA . HIS A 1 104 ? 2.731 8.282 1.383 1.00 92.88 104 HIS A CA 1
ATOM 824 C C . HIS A 1 104 ? 1.506 8.755 0.605 1.00 92.88 104 HIS A C 1
ATOM 826 O O . HIS A 1 104 ? 1.167 8.204 -0.447 1.00 92.88 104 HIS A O 1
ATOM 832 N N . SER A 1 105 ? 0.845 9.782 1.121 1.00 90.75 105 SER A N 1
ATOM 833 C CA . SER A 1 105 ? -0.207 10.496 0.422 1.00 90.75 105 SER A CA 1
ATOM 834 C C . SER A 1 105 ? 0.393 11.629 -0.403 1.00 90.75 105 SER A C 1
ATOM 836 O O . SER A 1 105 ? 1.263 12.364 0.050 1.00 90.75 105 SER A O 1
ATOM 838 N N . PHE A 1 106 ? -0.120 11.788 -1.615 1.00 89.19 106 PHE A N 1
ATOM 839 C CA . PHE A 1 106 ? 0.180 12.876 -2.535 1.00 89.19 106 PHE A CA 1
ATOM 840 C C . PHE A 1 106 ? -1.139 13.608 -2.817 1.00 89.19 106 PHE A C 1
ATOM 842 O O . PHE A 1 106 ? -1.792 13.333 -3.832 1.00 89.19 106 PHE A O 1
ATOM 849 N N . PRO A 1 107 ? -1.596 14.505 -1.917 1.00 84.75 107 PRO A N 1
ATOM 850 C CA . PRO A 1 107 ? -2.932 15.093 -2.009 1.00 84.75 107 PRO A CA 1
ATOM 851 C C . PRO A 1 107 ? -3.151 15.890 -3.296 1.00 84.75 107 PRO A C 1
ATOM 853 O O . PRO A 1 107 ? -4.215 15.794 -3.901 1.00 84.75 107 PRO A O 1
ATOM 856 N N . ALA A 1 108 ? -2.126 16.614 -3.759 1.00 83.88 108 ALA A N 1
ATOM 857 C CA . ALA A 1 108 ? -2.174 17.370 -5.011 1.00 83.88 108 ALA A CA 1
ATOM 858 C C . ALA A 1 108 ? -2.369 16.474 -6.249 1.00 83.88 108 ALA A C 1
ATOM 860 O O . ALA A 1 108 ? -2.956 16.907 -7.238 1.00 83.88 108 ALA A O 1
ATOM 861 N N . GLU A 1 109 ? -1.915 15.219 -6.188 1.00 85.94 109 GLU A N 1
ATOM 862 C CA . GLU A 1 109 ? -2.111 14.223 -7.246 1.00 85.94 109 GLU A CA 1
ATOM 863 C C . GLU A 1 109 ? -3.362 13.361 -7.033 1.00 85.94 109 GLU A C 1
ATOM 865 O O . GLU A 1 109 ? -3.696 12.538 -7.886 1.00 85.94 109 GLU A O 1
ATOM 870 N N . GLY A 1 110 ? -4.038 13.503 -5.888 1.00 86.62 110 GLY A N 1
ATOM 871 C CA . GLY A 1 110 ? -5.148 12.643 -5.493 1.00 86.62 110 GLY A CA 1
ATOM 872 C C . GLY A 1 110 ? -4.747 11.172 -5.348 1.00 86.62 110 GLY A C 1
ATOM 873 O O . GLY A 1 110 ? -5.568 10.294 -5.616 1.00 86.62 110 GLY A O 1
ATOM 874 N N . LYS A 1 111 ? -3.497 10.876 -4.964 1.00 91.50 111 LYS A N 1
ATOM 875 C CA . LYS A 1 111 ? -2.973 9.503 -4.854 1.00 91.50 111 LYS A CA 1
ATOM 876 C C . LYS A 1 111 ? -2.459 9.170 -3.461 1.00 91.50 111 LYS A C 1
ATOM 878 O O . LYS A 1 111 ? -1.854 10.004 -2.803 1.00 91.50 111 LYS A O 1
ATOM 883 N N . PHE A 1 112 ? -2.625 7.922 -3.047 1.00 93.56 112 PHE A N 1
ATOM 884 C CA . PHE A 1 112 ? -1.930 7.354 -1.898 1.00 93.56 112 PHE A CA 1
ATOM 885 C C . PHE A 1 112 ? -1.117 6.154 -2.372 1.00 93.56 112 PHE A C 1
ATOM 887 O O . PHE A 1 112 ? -1.684 5.194 -2.892 1.00 93.56 112 PHE A O 1
ATOM 894 N N . GLN A 1 113 ? 0.198 6.191 -2.188 1.00 95.00 113 GLN A N 1
ATOM 895 C CA . GLN A 1 113 ? 1.085 5.087 -2.535 1.00 95.00 113 GLN A CA 1
ATOM 896 C C . GLN A 1 113 ? 1.451 4.292 -1.290 1.00 95.00 113 GLN A C 1
ATOM 898 O O . GLN A 1 113 ? 1.733 4.854 -0.238 1.00 95.00 113 GLN A O 1
ATOM 903 N N . ILE A 1 114 ? 1.433 2.973 -1.415 1.00 95.31 114 ILE A N 1
ATOM 904 C CA . ILE A 1 114 ? 1.808 2.030 -0.371 1.00 95.31 114 ILE A CA 1
ATOM 905 C C . ILE A 1 114 ? 2.827 1.079 -0.976 1.00 95.31 114 ILE A C 1
ATOM 907 O O . ILE A 1 114 ? 2.521 0.302 -1.883 1.00 95.31 114 ILE A O 1
ATOM 911 N N . ASN A 1 115 ? 4.038 1.120 -0.454 1.00 93.94 115 ASN A N 1
ATOM 912 C CA . ASN A 1 115 ? 5.104 0.221 -0.825 1.00 93.94 115 ASN A CA 1
ATOM 913 C C . ASN A 1 115 ? 5.103 -0.997 0.081 1.00 93.94 115 ASN A C 1
ATOM 915 O O . ASN A 1 115 ? 5.024 -0.906 1.300 1.00 93.94 115 ASN A O 1
ATOM 919 N N . VAL A 1 116 ? 5.252 -2.152 -0.549 1.00 91.25 116 VAL A N 1
ATOM 920 C CA . VAL A 1 116 ? 5.575 -3.422 0.096 1.00 91.25 116 VAL A CA 1
ATOM 921 C C . VAL A 1 116 ? 6.766 -4.028 -0.636 1.00 91.25 116 VAL A C 1
ATOM 923 O O . VAL A 1 116 ? 7.071 -3.654 -1.776 1.00 91.25 116 VAL A O 1
ATOM 926 N N . THR A 1 117 ? 7.464 -4.975 -0.018 1.00 89.19 117 THR A N 1
ATOM 927 C CA . THR A 1 117 ? 8.560 -5.697 -0.678 1.00 89.19 117 THR A CA 1
ATOM 928 C C . THR A 1 117 ? 8.105 -6.262 -2.030 1.00 89.19 117 THR A C 1
ATOM 930 O O . THR A 1 117 ? 7.187 -7.074 -2.102 1.00 89.19 117 THR A O 1
ATOM 933 N N . GLY A 1 118 ? 8.733 -5.799 -3.117 1.00 90.94 118 GLY A N 1
ATOM 934 C CA . GLY A 1 118 ? 8.441 -6.229 -4.492 1.00 90.94 118 GLY A CA 1
ATOM 935 C C . GLY A 1 118 ? 7.182 -5.639 -5.149 1.00 90.94 118 GLY A C 1
ATOM 936 O O . GLY A 1 118 ? 7.006 -5.828 -6.352 1.00 90.94 118 GLY A O 1
ATOM 937 N N . TYR A 1 119 ? 6.342 -4.887 -4.428 1.00 95.06 119 TYR A N 1
ATOM 938 C CA . TYR A 1 119 ? 5.076 -4.355 -4.955 1.00 95.06 119 TYR A CA 1
ATOM 939 C C . TYR A 1 119 ? 4.779 -2.915 -4.516 1.00 95.06 119 TYR A C 1
ATOM 941 O O . TYR A 1 119 ? 5.286 -2.435 -3.503 1.00 95.06 119 TYR A O 1
ATOM 949 N N . GLN A 1 120 ? 3.938 -2.223 -5.278 1.00 97.00 120 GLN A N 1
ATOM 950 C CA . GLN A 1 120 ? 3.361 -0.936 -4.894 1.00 97.00 120 GLN A CA 1
ATOM 951 C C . GLN A 1 120 ? 1.857 -0.965 -5.149 1.00 97.00 120 GLN A C 1
ATOM 953 O O . GLN A 1 120 ? 1.422 -1.349 -6.232 1.00 97.00 120 GLN A O 1
ATOM 958 N N . TYR A 1 121 ? 1.077 -0.531 -4.168 1.00 97.19 121 TYR A N 1
ATOM 959 C CA . TYR A 1 121 ? -0.334 -0.217 -4.341 1.00 97.19 121 TYR A CA 1
ATOM 960 C C . TYR A 1 121 ? -0.474 1.294 -4.477 1.00 97.19 121 TYR A C 1
ATOM 962 O O . TYR A 1 121 ? 0.050 2.036 -3.653 1.00 97.19 121 TYR A O 1
ATOM 970 N N . GLU A 1 122 ? -1.181 1.759 -5.497 1.00 97.31 122 GLU A N 1
ATOM 971 C CA . GLU A 1 122 ? -1.536 3.169 -5.644 1.00 97.31 122 GLU A CA 1
ATOM 972 C C . GLU A 1 122 ? -3.050 3.296 -5.586 1.00 97.31 122 GLU A C 1
ATOM 974 O O . GLU A 1 122 ? -3.733 2.782 -6.466 1.00 97.31 122 GLU A O 1
ATOM 979 N N . ILE A 1 123 ? -3.574 3.944 -4.548 1.00 95.38 123 ILE A N 1
ATOM 980 C CA . ILE A 1 123 ? -4.982 4.323 -4.455 1.00 95.38 123 ILE A CA 1
ATOM 981 C C . ILE A 1 123 ? -5.131 5.689 -5.127 1.00 95.38 123 ILE A C 1
ATOM 983 O O . ILE A 1 123 ? -4.646 6.687 -4.601 1.00 95.38 123 ILE A O 1
ATOM 987 N N . SER A 1 124 ? -5.795 5.748 -6.274 1.00 91.44 124 SER A N 1
ATOM 988 C CA . SER A 1 124 ? -6.072 6.985 -7.006 1.00 91.44 124 SER A CA 1
ATOM 989 C C . SER A 1 124 ? -7.466 7.525 -6.673 1.00 91.44 124 SER A C 1
ATOM 991 O O . SER A 1 124 ? -8.404 6.761 -6.423 1.00 91.44 124 SER A O 1
ATOM 993 N N . ASN A 1 125 ? -7.615 8.850 -6.727 1.00 79.50 125 ASN A N 1
ATOM 994 C CA . ASN A 1 125 ? -8.830 9.586 -6.366 1.00 79.50 125 ASN A CA 1
ATOM 995 C C . ASN A 1 125 ? -9.348 9.203 -4.973 1.00 79.50 125 ASN A C 1
ATOM 997 O O . ASN A 1 125 ? -10.553 9.005 -4.781 1.00 79.50 125 ASN A O 1
ATOM 1001 N N . TYR A 1 126 ? -8.429 9.022 -4.019 1.00 74.50 126 TYR A N 1
ATOM 1002 C CA . TYR A 1 126 ? -8.804 8.544 -2.697 1.00 74.50 126 TYR A CA 1
ATOM 1003 C C . TYR A 1 126 ? -9.680 9.580 -1.984 1.00 74.50 126 TYR A C 1
ATOM 1005 O O . TYR A 1 126 ? -9.411 10.780 -2.011 1.00 74.50 126 TYR A O 1
ATOM 1013 N N . ARG A 1 127 ? -10.746 9.109 -1.335 1.00 72.62 127 ARG A N 1
ATOM 1014 C CA . ARG A 1 127 ? -11.517 9.921 -0.387 1.00 72.62 127 ARG A CA 1
ATOM 1015 C C . ARG A 1 127 ? -10.961 9.707 1.014 1.00 72.62 127 ARG A C 1
ATOM 1017 O O . ARG A 1 127 ? -10.667 8.564 1.366 1.00 72.62 127 ARG A O 1
ATOM 1024 N N . THR A 1 128 ? -10.857 10.791 1.777 1.00 73.12 128 THR A N 1
ATOM 1025 C CA . THR A 1 128 ? -10.579 10.789 3.218 1.00 73.12 128 THR A CA 1
ATOM 1026 C C . THR A 1 128 ? -11.885 10.969 3.984 1.00 73.12 128 THR A C 1
ATOM 1028 O O . THR A 1 128 ? -12.622 11.913 3.697 1.00 73.12 128 THR A O 1
ATOM 1031 N N . ASN A 1 129 ? -12.163 10.074 4.932 1.00 64.00 129 ASN A N 1
ATOM 1032 C CA . ASN A 1 129 ? -13.291 10.141 5.872 1.00 64.00 129 ASN A CA 1
ATOM 1033 C C . ASN A 1 129 ? -12.797 10.017 7.310 1.00 64.00 129 ASN A C 1
ATOM 1035 O O . ASN A 1 129 ? -11.805 9.275 7.502 1.00 64.00 129 ASN A O 1
#

Sequence (129 aa):
MKYLLASIFALIASSHSNRTNFAQKVDIYSGNCTLYKKTFIPPNHMKFDVVSSAFGKLVVDRSKKHLNFYYDSKLVFSRDEFNSYIDGNQGGEGFTSYNGVDGHSFPAEGKFQINVTGYQYEISNYRTN

Organism: NCBI:txid398053

Radius of gyration: 24.86 Å; chains: 1; bounding box: 53×54×82 Å

pLDDT: mean 80.8, std 19.43, range [35.62, 98.31]